Protein AF-A0AAU1BCS0-F1 (afdb_monomer_lite)

pLDDT: mean 79.62, std 17.78, range [41.75, 98.0]

Foldseek 3Di:
DDKDAQDDWFDFADQVVVQVVVLVVQDDPPRDPVSVPWGWDKDWPDQDDPRIGGNGMTDMDTDTPCCVVCVCVVPPDDPPDDDDPPDDPPDPDPPDD

Structure (mmCIF, N/CA/C/O backbone):
data_AF-A0AAU1BCS0-F1
#
_entry.id   AF-A0AAU1BCS0-F1
#
loop_
_atom_site.group_PDB
_atom_site.id
_atom_site.type_symbol
_atom_site.label_atom_id
_atom_site.label_alt_id
_atom_site.label_comp_id
_atom_site.label_asym_id
_atom_site.label_entity_id
_atom_site.label_seq_id
_atom_site.pdbx_PDB_ins_code
_atom_site.Cartn_x
_atom_site.Cartn_y
_atom_site.Cartn_z
_atom_site.occupancy
_atom_site.B_iso_or_equiv
_atom_site.auth_seq_id
_atom_site.auth_comp_id
_atom_site.auth_asym_id
_atom_site.auth_atom_id
_atom_site.pdbx_PDB_model_num
ATOM 1 N N . MET A 1 1 ? 0.452 -9.722 -6.147 1.00 87.69 1 MET A N 1
ATOM 2 C CA . MET A 1 1 ? -0.380 -9.233 -5.028 1.00 87.69 1 MET A CA 1
ATOM 3 C C . MET A 1 1 ? 0.350 -9.546 -3.740 1.00 87.69 1 MET A C 1
ATOM 5 O O . MET A 1 1 ? 0.991 -10.588 -3.684 1.00 87.69 1 MET A O 1
ATOM 9 N N . ALA A 1 2 ? 0.275 -8.657 -2.758 1.00 95.19 2 ALA A N 1
ATOM 10 C CA . ALA A 1 2 ? 0.761 -8.884 -1.404 1.00 95.19 2 ALA A CA 1
ATOM 11 C C . ALA A 1 2 ? -0.368 -8.600 -0.405 1.00 95.19 2 ALA A C 1
ATOM 13 O O . ALA A 1 2 ? -1.247 -7.777 -0.674 1.00 95.19 2 ALA A O 1
ATOM 14 N N . THR A 1 3 ? -0.337 -9.287 0.730 1.00 96.50 3 THR A N 1
ATOM 15 C CA . THR A 1 3 ? -1.282 -9.115 1.836 1.00 96.50 3 THR A CA 1
ATOM 16 C C . THR A 1 3 ? -0.515 -8.875 3.128 1.00 96.50 3 THR A C 1
ATOM 18 O O . THR A 1 3 ? 0.527 -9.489 3.354 1.00 96.50 3 THR A O 1
ATOM 21 N N . LEU A 1 4 ? -1.023 -7.968 3.959 1.00 96.06 4 LEU A N 1
ATOM 22 C CA . LEU A 1 4 ? -0.490 -7.655 5.280 1.00 96.06 4 LEU A CA 1
ATOM 23 C C . LEU A 1 4 ? -1.582 -7.879 6.324 1.00 96.06 4 LEU A C 1
ATOM 25 O O . LEU A 1 4 ? -2.685 -7.349 6.196 1.00 96.06 4 LEU A O 1
ATOM 29 N N . GLU A 1 5 ? -1.260 -8.642 7.361 1.00 96.44 5 GLU A N 1
ATOM 30 C CA . GLU A 1 5 ? -2.161 -8.964 8.468 1.00 96.44 5 GLU A CA 1
ATOM 31 C C . GLU A 1 5 ? -1.643 -8.383 9.788 1.00 96.44 5 GLU A C 1
ATOM 33 O O . GLU A 1 5 ? -0.477 -8.002 9.895 1.00 96.44 5 GLU A O 1
ATOM 38 N N . GLY A 1 6 ? -2.520 -8.293 10.792 1.00 95.38 6 GLY A N 1
ATOM 39 C CA . GLY A 1 6 ? -2.163 -7.812 12.133 1.00 95.38 6 GLY A CA 1
ATOM 40 C C . GLY A 1 6 ? -1.990 -6.295 12.254 1.00 95.38 6 GLY A C 1
ATOM 41 O O . GLY A 1 6 ? -1.549 -5.814 13.296 1.00 95.38 6 GLY A O 1
ATOM 42 N N . LEU A 1 7 ? -2.339 -5.526 11.218 1.00 95.81 7 LEU A N 1
ATOM 43 C CA . LEU A 1 7 ? -2.332 -4.069 11.292 1.00 95.81 7 LEU A CA 1
ATOM 44 C C . LEU A 1 7 ? -3.502 -3.598 12.179 1.00 95.81 7 LEU A C 1
ATOM 46 O O . LEU A 1 7 ? -4.633 -4.007 11.918 1.00 95.81 7 LEU A O 1
ATOM 50 N N . PRO A 1 8 ? -3.293 -2.734 13.189 1.00 97.06 8 PRO A N 1
ATOM 51 C CA . PRO A 1 8 ? -4.403 -2.167 13.947 1.00 97.06 8 PRO A CA 1
ATOM 52 C C . PRO A 1 8 ? -5.309 -1.307 13.053 1.00 97.06 8 PRO A C 1
ATOM 54 O O . PRO A 1 8 ? -4.898 -0.838 11.988 1.00 97.06 8 PRO A O 1
ATOM 57 N N . ALA A 1 9 ? -6.557 -1.107 13.481 1.00 96.88 9 ALA A N 1
ATOM 58 C CA . ALA A 1 9 ? -7.494 -0.207 12.813 1.00 96.88 9 ALA A CA 1
ATOM 59 C C . ALA A 1 9 ? -7.088 1.268 12.989 1.00 96.88 9 ALA A C 1
ATOM 61 O O . ALA A 1 9 ? -6.365 1.619 13.922 1.00 96.88 9 ALA A O 1
ATOM 62 N N . CYS A 1 10 ? -7.593 2.129 12.105 1.00 97.31 10 CYS A N 1
ATOM 63 C CA . CYS A 1 10 ? -7.386 3.579 12.112 1.00 97.31 10 CYS A CA 1
ATOM 64 C C . CYS A 1 10 ? -5.938 4.039 11.863 1.00 97.31 10 CYS A C 1
ATOM 66 O O . CYS A 1 10 ? -5.594 5.178 12.171 1.00 97.31 10 CYS A O 1
ATOM 68 N N . VAL A 1 11 ? -5.094 3.197 11.263 1.00 97.12 11 VAL A N 1
ATOM 69 C CA . VAL A 1 11 ? -3.759 3.600 10.804 1.00 97.12 11 VAL A CA 1
ATOM 70 C C . VAL A 1 11 ? -3.882 4.272 9.434 1.00 97.12 11 VAL A C 1
ATOM 72 O O . VAL A 1 11 ? -4.506 3.692 8.542 1.00 97.12 11 VAL A O 1
ATOM 75 N N . PRO A 1 12 ? -3.289 5.460 9.224 1.00 96.94 12 PRO A N 1
ATOM 76 C CA . PRO A 1 12 ? -3.271 6.106 7.917 1.00 96.94 12 PRO A CA 1
ATOM 77 C C . PRO A 1 12 ? -2.566 5.253 6.860 1.00 96.94 12 PRO A C 1
ATOM 79 O O . PRO A 1 12 ? -1.386 4.931 6.990 1.00 96.94 12 PRO A O 1
ATOM 82 N N . VAL A 1 13 ? -3.287 4.903 5.797 1.00 95.75 13 VAL A N 1
ATOM 83 C CA . VAL A 1 13 ? -2.765 4.150 4.652 1.00 95.75 13 VAL A CA 1
ATOM 84 C C . VAL A 1 13 ? -3.394 4.697 3.376 1.00 95.75 13 VAL A C 1
ATOM 86 O O . VAL A 1 13 ? -4.610 4.651 3.196 1.00 95.75 13 VAL A O 1
ATOM 89 N N . THR A 1 14 ? -2.565 5.184 2.454 1.00 96.38 14 THR A N 1
ATOM 90 C CA . THR A 1 14 ? -3.002 5.661 1.135 1.00 96.38 14 THR A CA 1
ATOM 91 C C . THR A 1 14 ? -2.129 5.076 0.033 1.00 96.38 14 THR A C 1
ATOM 93 O O . THR A 1 14 ? -0.974 4.707 0.253 1.00 96.38 14 THR A O 1
ATOM 96 N N . THR A 1 15 ? -2.662 5.018 -1.187 1.00 95.44 15 THR A N 1
ATOM 97 C CA . THR A 1 15 ? -1.888 4.611 -2.369 1.00 95.44 15 THR A CA 1
ATOM 98 C C . THR A 1 15 ? -0.695 5.533 -2.617 1.00 95.44 15 THR A C 1
ATOM 100 O O . THR A 1 15 ? 0.361 5.047 -3.003 1.00 95.44 15 THR A O 1
ATOM 103 N N . SER A 1 16 ? -0.829 6.835 -2.343 1.00 94.62 16 SER A N 1
ATOM 104 C CA . SER A 1 16 ? 0.255 7.814 -2.485 1.00 94.62 16 SER A CA 1
ATOM 105 C C . SER A 1 16 ? 1.420 7.557 -1.530 1.00 94.62 16 SER A C 1
ATOM 107 O O . SER A 1 16 ? 2.567 7.613 -1.964 1.00 94.62 16 SER A O 1
ATOM 109 N N . LEU A 1 17 ? 1.140 7.219 -0.266 1.00 95.12 17 LEU A N 1
ATOM 110 C CA . LEU A 1 17 ? 2.171 6.862 0.713 1.00 95.12 17 LEU A CA 1
ATOM 111 C C . LEU A 1 17 ? 2.946 5.622 0.259 1.00 95.12 17 LEU A C 1
ATOM 113 O O . LEU A 1 17 ? 4.173 5.627 0.226 1.00 95.12 17 LEU A O 1
ATOM 117 N N . VAL A 1 18 ? 2.230 4.579 -0.165 1.00 93.94 18 VAL A N 1
ATOM 118 C CA . VAL A 1 18 ? 2.858 3.342 -0.649 1.00 93.94 18 VAL A CA 1
ATOM 119 C C . VAL A 1 18 ? 3.663 3.591 -1.930 1.00 93.94 18 VAL A C 1
ATOM 121 O O . VAL A 1 18 ? 4.773 3.083 -2.065 1.00 93.94 18 VAL A O 1
ATOM 124 N N . ALA A 1 19 ? 3.140 4.386 -2.866 1.00 92.25 19 ALA A N 1
ATOM 125 C CA . ALA A 1 19 ? 3.836 4.720 -4.107 1.00 92.25 19 ALA A CA 1
ATOM 126 C C . ALA A 1 19 ? 5.124 5.525 -3.858 1.00 92.25 19 ALA A C 1
ATOM 128 O O . ALA A 1 19 ? 6.141 5.255 -4.498 1.00 92.25 19 ALA A O 1
ATOM 129 N N . ALA A 1 20 ? 5.109 6.464 -2.906 1.00 91.94 20 ALA A N 1
ATOM 130 C CA . ALA A 1 20 ? 6.295 7.223 -2.517 1.00 91.94 20 ALA A CA 1
ATOM 131 C C . ALA A 1 20 ? 7.398 6.303 -1.969 1.00 91.94 20 ALA A C 1
ATOM 133 O O . ALA A 1 20 ? 8.540 6.375 -2.421 1.00 91.94 20 ALA A O 1
ATOM 134 N N . GLU A 1 21 ? 7.051 5.366 -1.083 1.00 91.94 21 GLU A N 1
ATOM 135 C CA . GLU A 1 21 ? 8.008 4.391 -0.542 1.00 91.94 21 GLU A CA 1
ATOM 136 C C . GLU A 1 21 ? 8.538 3.417 -1.607 1.00 91.94 21 GLU A C 1
ATOM 138 O O . GLU A 1 21 ? 9.721 3.064 -1.621 1.00 91.94 21 GLU A O 1
ATOM 143 N N . LEU A 1 22 ? 7.703 3.008 -2.567 1.00 89.94 22 LEU A N 1
ATOM 144 C CA . LEU A 1 22 ? 8.170 2.222 -3.712 1.00 89.94 22 LEU A CA 1
ATOM 145 C C . LEU A 1 22 ? 9.150 3.010 -4.588 1.00 89.94 22 LEU A C 1
ATOM 147 O O . LEU A 1 22 ? 10.124 2.431 -5.079 1.00 89.94 22 LEU A O 1
ATOM 151 N N . ALA A 1 23 ? 8.952 4.321 -4.741 1.00 87.62 23 ALA A N 1
ATOM 152 C CA . ALA A 1 23 ? 9.855 5.169 -5.511 1.00 87.62 23 ALA A CA 1
ATOM 153 C C . ALA A 1 23 ? 11.262 5.230 -4.896 1.00 87.62 23 ALA A C 1
ATOM 155 O O . ALA A 1 23 ? 12.251 5.208 -5.634 1.00 87.62 23 ALA A O 1
ATOM 156 N N . VAL A 1 24 ? 11.380 5.197 -3.563 1.00 87.50 24 VAL A N 1
ATOM 157 C CA . VAL A 1 24 ? 12.681 5.161 -2.869 1.00 87.50 24 VAL A CA 1
ATOM 158 C C . VAL A 1 24 ? 13.503 3.938 -3.279 1.00 87.50 24 VAL 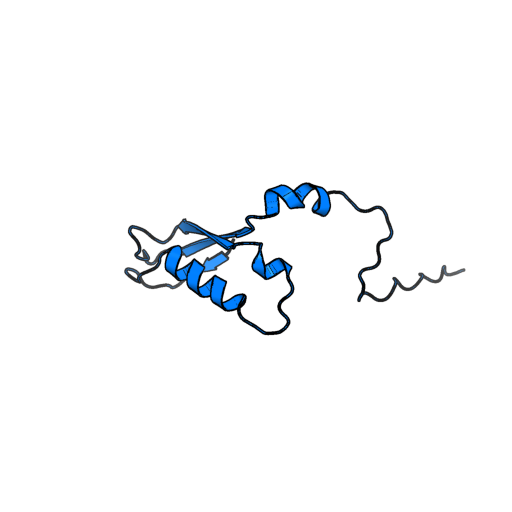A C 1
ATOM 160 O O . VAL A 1 24 ? 14.712 4.047 -3.476 1.00 87.50 24 VAL A O 1
ATOM 163 N N . ARG A 1 25 ? 12.865 2.785 -3.536 1.00 83.06 25 ARG A N 1
ATOM 164 C CA . ARG A 1 25 ? 13.552 1.555 -3.993 1.00 83.06 25 ARG A CA 1
ATOM 165 C C . ARG A 1 25 ? 14.290 1.736 -5.319 1.00 83.06 25 ARG A C 1
ATOM 167 O O . ARG A 1 25 ? 15.083 0.874 -5.696 1.00 83.06 25 ARG A O 1
ATOM 174 N N . ARG A 1 26 ? 13.998 2.806 -6.054 1.00 75.44 26 ARG A N 1
ATOM 175 C CA . ARG A 1 26 ? 14.574 3.114 -7.365 1.00 75.44 26 ARG A CA 1
ATOM 176 C C . ARG A 1 26 ? 15.784 4.032 -7.266 1.00 75.44 26 ARG A C 1
ATOM 178 O O . ARG A 1 26 ? 16.568 4.094 -8.210 1.00 75.44 26 ARG A O 1
ATOM 185 N N . LEU A 1 27 ? 15.957 4.705 -6.133 1.00 73.31 27 LEU A N 1
ATOM 186 C CA . LEU A 1 27 ? 17.085 5.583 -5.873 1.00 73.31 27 LEU A CA 1
ATOM 187 C C . LEU A 1 27 ? 18.301 4.721 -5.496 1.00 73.31 27 LEU A C 1
ATOM 189 O O . LEU A 1 27 ? 18.286 3.980 -4.517 1.00 73.31 27 LEU A O 1
ATOM 193 N N . GLY A 1 28 ? 19.348 4.756 -6.319 1.00 71.75 28 GLY A N 1
ATOM 194 C CA . GLY A 1 28 ? 20.588 4.021 -6.068 1.00 71.75 28 GLY A CA 1
ATOM 195 C C . GLY A 1 28 ? 21.508 3.985 -7.285 1.00 71.75 28 GLY A C 1
ATOM 196 O O . GLY A 1 28 ? 21.058 3.794 -8.416 1.00 71.75 28 GLY A O 1
ATOM 197 N N . HIS A 1 29 ? 22.809 4.167 -7.060 1.00 61.06 29 HIS A N 1
ATOM 198 C CA . HIS A 1 29 ? 23.814 4.117 -8.121 1.00 61.06 29 HIS A CA 1
ATOM 199 C C . HIS A 1 29 ? 23.863 2.711 -8.753 1.00 61.06 29 HIS A C 1
ATOM 201 O O . HIS A 1 29 ? 23.767 1.709 -8.048 1.00 61.06 29 HIS A O 1
ATOM 207 N N . GLY A 1 30 ? 23.953 2.625 -10.085 1.00 67.25 30 GLY A N 1
ATOM 208 C CA . GLY A 1 30 ? 23.948 1.345 -10.815 1.00 67.25 30 GLY A CA 1
ATOM 209 C C . GLY A 1 30 ? 22.565 0.723 -11.075 1.00 67.25 30 GLY A C 1
ATOM 210 O O . GLY A 1 30 ? 22.480 -0.347 -11.677 1.00 67.25 30 GLY A O 1
ATOM 211 N N . ARG A 1 31 ? 21.464 1.379 -10.682 1.00 69.00 31 ARG A N 1
ATOM 212 C CA . ARG A 1 31 ? 20.105 0.965 -11.075 1.00 69.00 31 ARG A CA 1
ATOM 213 C C . ARG A 1 31 ? 19.914 1.238 -12.575 1.00 69.00 31 ARG A C 1
ATOM 215 O O . ARG A 1 31 ? 20.020 2.376 -13.026 1.00 69.00 31 ARG A O 1
ATOM 222 N N . GLY A 1 32 ? 19.692 0.180 -13.359 1.00 70.00 32 GLY A N 1
ATOM 223 C CA . GLY A 1 32 ? 19.665 0.245 -14.825 1.00 70.00 32 GLY A CA 1
ATOM 224 C C . GLY A 1 32 ? 18.578 1.167 -15.396 1.00 70.00 32 GLY A C 1
ATOM 225 O O . GLY A 1 32 ? 17.561 1.424 -14.752 1.00 70.00 32 GLY A O 1
ATOM 226 N N . ALA A 1 33 ? 18.764 1.610 -16.647 1.00 66.50 33 ALA A N 1
ATOM 227 C CA . ALA A 1 33 ? 17.887 2.569 -17.338 1.00 66.50 33 ALA A CA 1
ATOM 228 C C . ALA A 1 33 ? 16.390 2.204 -17.296 1.00 66.50 33 ALA A C 1
ATOM 230 O O . ALA A 1 33 ? 15.538 3.084 -17.304 1.00 66.50 33 ALA A O 1
ATOM 231 N N . ARG A 1 34 ? 16.070 0.913 -17.181 1.00 68.31 34 ARG A N 1
ATOM 232 C CA . ARG A 1 34 ? 14.709 0.377 -17.085 1.00 68.31 34 ARG A CA 1
ATOM 233 C C . ARG A 1 34 ? 13.904 0.927 -15.896 1.00 68.31 34 ARG A C 1
ATOM 235 O O . ARG A 1 34 ? 12.728 1.231 -16.052 1.00 68.31 34 ARG A O 1
ATOM 242 N N . MET A 1 35 ? 14.545 1.135 -14.742 1.00 67.81 35 MET A N 1
ATOM 243 C CA . MET A 1 35 ? 13.877 1.649 -13.533 1.00 67.81 35 MET A CA 1
ATOM 244 C C . MET A 1 35 ? 13.543 3.148 -13.605 1.00 67.81 35 MET A C 1
ATOM 246 O O . MET A 1 35 ? 12.812 3.645 -12.751 1.00 67.81 35 MET A O 1
ATOM 250 N N . ARG A 1 36 ? 14.061 3.870 -14.614 1.00 66.69 36 ARG A N 1
ATOM 251 C CA . ARG A 1 36 ? 13.726 5.282 -14.859 1.00 66.69 36 ARG A CA 1
ATOM 252 C C . ARG A 1 36 ? 12.399 5.470 -15.595 1.00 66.69 36 ARG A C 1
ATOM 254 O O . ARG A 1 36 ? 11.819 6.541 -15.471 1.00 66.69 36 ARG A O 1
ATOM 261 N N . PHE A 1 37 ? 11.960 4.477 -16.370 1.00 66.50 37 PHE A N 1
ATOM 262 C CA . PHE A 1 37 ? 10.800 4.602 -17.261 1.00 66.50 37 PHE A CA 1
ATOM 263 C C . PHE A 1 37 ? 9.590 3.793 -16.779 1.00 66.50 37 PHE A C 1
ATOM 265 O O . PHE A 1 37 ? 8.476 4.294 -16.836 1.00 66.50 37 PHE A O 1
ATOM 272 N N . GLU A 1 38 ? 9.795 2.585 -16.244 1.00 73.25 38 GLU A N 1
ATOM 273 C CA . GLU A 1 38 ? 8.699 1.757 -15.718 1.00 73.25 38 GLU A CA 1
ATOM 274 C C . GLU A 1 38 ? 8.186 2.345 -14.403 1.00 73.25 38 GLU A C 1
ATOM 276 O O . GLU A 1 38 ? 8.948 2.348 -13.450 1.00 73.25 38 GLU A O 1
ATOM 281 N N . GLN A 1 39 ? 6.942 2.815 -14.291 1.00 80.38 39 GLN A N 1
ATOM 282 C CA . GLN A 1 39 ? 6.326 3.255 -13.024 1.00 80.38 39 GLN A CA 1
ATOM 283 C C . GLN A 1 39 ? 5.541 2.132 -12.328 1.00 80.38 39 GLN A C 1
ATOM 285 O O . GLN A 1 39 ? 4.925 1.299 -13.000 1.00 80.38 39 GLN A O 1
ATOM 290 N N . ASP A 1 40 ? 5.577 2.133 -10.990 1.00 88.19 40 ASP A N 1
ATOM 291 C CA . ASP A 1 40 ? 4.830 1.211 -10.130 1.00 88.19 40 ASP A CA 1
ATOM 292 C C . ASP A 1 40 ? 3.410 1.750 -9.911 1.00 88.19 40 ASP A C 1
ATOM 294 O O . ASP A 1 40 ? 3.222 2.825 -9.341 1.00 88.19 40 ASP A O 1
ATOM 298 N N . GLU A 1 41 ? 2.402 0.993 -10.335 1.00 91.06 41 GLU A N 1
ATOM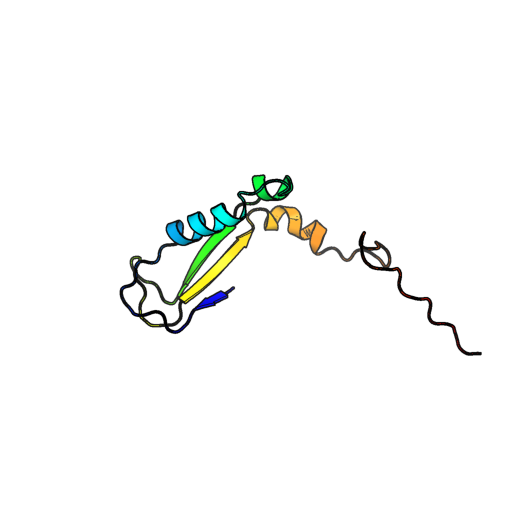 299 C CA . GLU A 1 41 ? 0.991 1.334 -10.144 1.00 91.06 41 GLU A CA 1
ATOM 300 C C . GLU A 1 41 ? 0.443 0.623 -8.905 1.00 91.06 41 GLU A C 1
ATOM 302 O O . GLU A 1 41 ? 0.271 -0.597 -8.900 1.00 91.06 41 GLU A O 1
ATOM 307 N N . VAL A 1 42 ? 0.170 1.371 -7.835 1.00 94.94 42 VAL A N 1
ATOM 308 C CA . VAL A 1 42 ? -0.328 0.807 -6.572 1.00 94.94 42 VAL A CA 1
ATOM 309 C C . VAL A 1 42 ? -1.851 0.813 -6.535 1.00 94.94 42 VAL A C 1
ATOM 311 O O . VAL A 1 42 ? -2.486 1.851 -6.713 1.00 94.94 42 VAL A O 1
ATOM 314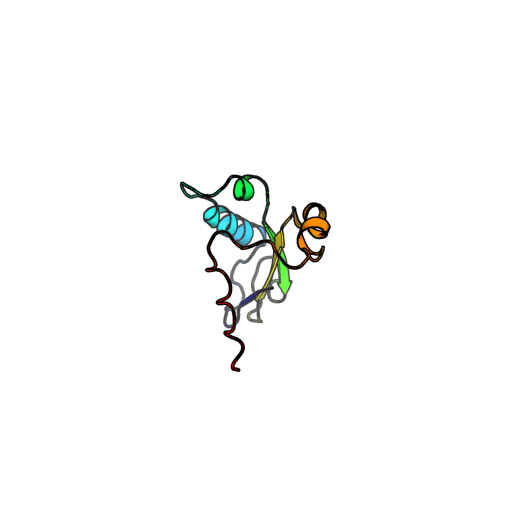 N N . THR A 1 43 ? -2.451 -0.328 -6.205 1.00 96.38 43 THR A N 1
ATOM 315 C CA . THR A 1 43 ? -3.890 -0.437 -5.933 1.00 96.38 43 THR A CA 1
ATOM 316 C C . THR A 1 43 ? -4.124 -1.143 -4.605 1.00 96.38 43 THR A C 1
ATOM 318 O O . THR A 1 43 ? -3.597 -2.232 -4.373 1.00 96.38 43 THR A O 1
ATOM 321 N N . LEU A 1 44 ? -4.923 -0.524 -3.734 1.00 96.38 44 LEU A N 1
ATOM 322 C CA . LEU A 1 44 ? -5.418 -1.137 -2.502 1.00 96.38 44 LEU A CA 1
ATOM 323 C C . LEU A 1 44 ? -6.731 -1.857 -2.820 1.00 96.38 44 LEU A C 1
ATOM 325 O O . LEU A 1 44 ? -7.689 -1.226 -3.258 1.00 96.38 44 LEU A O 1
ATOM 329 N N . LEU A 1 45 ? -6.760 -3.173 -2.628 1.00 96.50 45 LEU A N 1
ATOM 330 C CA . LEU A 1 45 ? -7.918 -4.019 -2.939 1.00 96.50 45 LEU 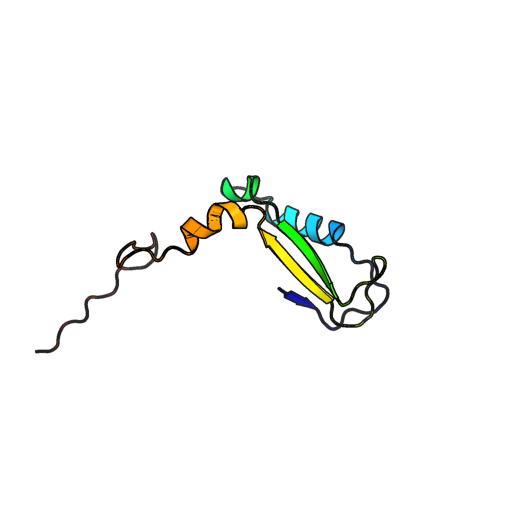A CA 1
ATOM 331 C C . LEU A 1 45 ? -8.838 -4.232 -1.730 1.00 96.50 45 LEU A C 1
ATOM 333 O O . LEU A 1 45 ? -10.016 -4.526 -1.901 1.00 96.50 45 LEU A O 1
ATOM 337 N N . GLY A 1 46 ? -8.310 -4.107 -0.510 1.00 95.62 46 GLY A N 1
ATOM 338 C CA . GLY A 1 46 ? -9.060 -4.367 0.717 1.00 95.62 46 GLY A CA 1
ATOM 339 C C . GLY A 1 46 ? -8.295 -3.968 1.977 1.00 95.62 46 GLY A C 1
ATOM 340 O O . GLY A 1 46 ? -7.096 -3.699 1.919 1.00 95.62 46 GLY A O 1
ATOM 341 N N . GLY A 1 47 ? -9.009 -3.904 3.104 1.00 96.19 47 GLY A N 1
ATOM 342 C CA . GLY A 1 47 ? -8.456 -3.583 4.429 1.00 96.19 47 GLY A CA 1
ATOM 343 C C . GLY A 1 47 ? -8.262 -2.093 4.726 1.00 96.19 47 GLY A C 1
ATOM 344 O O . GLY A 1 47 ? -7.894 -1.740 5.845 1.00 96.19 47 GLY A O 1
ATOM 345 N N . VAL A 1 48 ? -8.545 -1.209 3.762 1.00 97.56 48 VAL A N 1
ATOM 346 C CA . VAL A 1 48 ? -8.420 0.252 3.894 1.00 97.56 48 VAL A CA 1
ATOM 347 C C . VAL A 1 48 ? -9.691 0.935 3.396 1.00 97.56 48 VAL A C 1
ATOM 349 O O . VAL A 1 48 ? -10.202 0.600 2.328 1.00 97.56 48 VAL A O 1
ATOM 352 N N . ARG A 1 49 ? -10.195 1.922 4.143 1.00 96.56 49 ARG A N 1
ATOM 353 C CA . ARG A 1 49 ? -11.352 2.744 3.765 1.00 96.56 49 ARG A CA 1
ATOM 354 C C . ARG A 1 49 ? -11.135 4.190 4.205 1.00 96.56 49 ARG A C 1
ATOM 356 O O . ARG A 1 49 ? -10.710 4.435 5.326 1.00 96.56 49 ARG A O 1
ATOM 363 N N . HIS A 1 50 ? -11.420 5.143 3.315 1.00 96.31 50 HIS A N 1
ATOM 364 C CA . HIS A 1 50 ? -11.197 6.583 3.544 1.00 96.31 50 HIS A CA 1
ATOM 365 C C . HIS A 1 50 ? -9.771 6.930 4.020 1.00 96.31 50 HIS A C 1
ATOM 367 O O . HIS A 1 50 ? -9.582 7.838 4.821 1.00 96.31 50 HIS A O 1
ATOM 373 N N . GLY A 1 51 ? -8.763 6.192 3.543 1.00 96.25 51 GLY A N 1
ATOM 374 C CA . GLY A 1 51 ? -7.363 6.420 3.914 1.00 96.25 51 GLY A CA 1
ATOM 375 C C . GLY A 1 51 ? -6.954 5.861 5.279 1.00 96.25 51 GLY A C 1
ATOM 376 O O . GLY A 1 51 ? -5.857 6.161 5.739 1.00 96.25 51 GLY A O 1
ATOM 377 N N . LEU A 1 52 ? -7.802 5.055 5.923 1.00 97.94 52 LEU A N 1
ATOM 378 C CA . LEU A 1 52 ? -7.527 4.420 7.210 1.00 97.94 52 LEU A CA 1
ATOM 379 C C . LEU A 1 52 ? -7.652 2.900 7.107 1.00 97.94 52 LEU A C 1
ATOM 381 O O . LEU A 1 52 ? -8.538 2.385 6.421 1.00 97.94 52 LEU A O 1
ATOM 385 N N . SER A 1 53 ? -6.787 2.175 7.809 1.00 98.00 53 SER A N 1
ATOM 386 C CA . SER A 1 53 ? -6.903 0.728 7.962 1.00 98.00 53 SER A CA 1
ATOM 387 C C . SER A 1 53 ? -8.130 0.340 8.786 1.00 98.00 53 SER A C 1
ATOM 389 O O . SER A 1 53 ? -8.570 1.067 9.679 1.00 98.00 53 SER A O 1
ATOM 391 N N . LEU A 1 54 ? -8.676 -0.842 8.513 1.00 97.62 54 LEU A N 1
ATOM 392 C CA . LEU A 1 54 ? -9.870 -1.354 9.189 1.00 97.62 54 LEU A CA 1
ATOM 393 C C . LEU A 1 5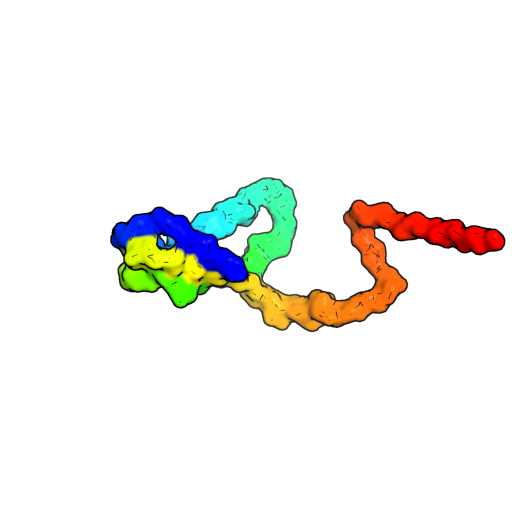4 ? -9.572 -2.380 10.293 1.00 97.62 54 LEU A C 1
ATOM 395 O O . LEU A 1 54 ? -10.498 -2.845 10.948 1.00 97.62 54 LEU A O 1
ATOM 399 N N . GLY A 1 55 ? -8.311 -2.774 10.483 1.00 96.00 55 GLY A N 1
ATOM 400 C CA . GLY A 1 55 ? -7.940 -3.904 11.347 1.00 96.00 55 GLY A CA 1
ATOM 401 C C . GLY A 1 55 ? -8.064 -5.276 10.669 1.00 96.00 55 GLY A C 1
ATOM 402 O O . GLY A 1 55 ? -7.559 -6.271 11.177 1.00 96.00 55 GLY A O 1
ATOM 403 N N . SER A 1 56 ? -8.713 -5.333 9.503 1.00 96.81 56 SER A N 1
ATOM 404 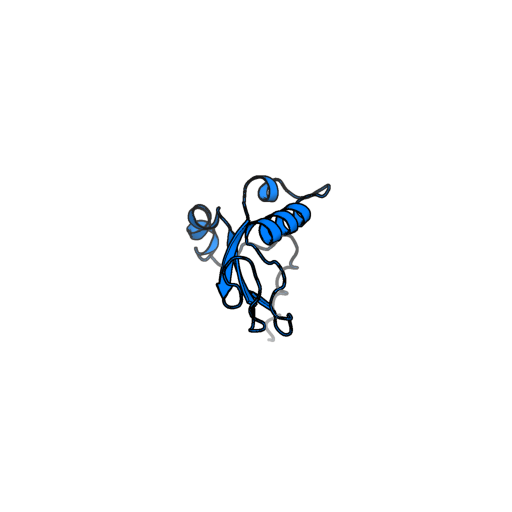C CA . SER A 1 56 ? -8.743 -6.498 8.618 1.00 96.81 56 SER A CA 1
ATOM 405 C C . SER A 1 56 ? -7.507 -6.543 7.703 1.00 96.81 56 SER A C 1
ATOM 407 O O . SER A 1 56 ? -6.816 -5.528 7.561 1.00 96.81 56 SER A O 1
ATOM 409 N N . PRO A 1 57 ? -7.211 -7.696 7.069 1.00 97.81 57 PRO A N 1
ATOM 410 C CA . PRO A 1 57 ? -6.077 -7.826 6.160 1.00 97.81 57 PRO A CA 1
ATOM 411 C C . PRO A 1 57 ? -6.062 -6.758 5.063 1.00 97.81 57 PRO A C 1
ATOM 413 O O . PRO A 1 57 ? -7.058 -6.542 4.367 1.00 97.81 57 PRO A O 1
ATOM 416 N N . VAL A 1 58 ? -4.907 -6.118 4.885 1.00 97.69 58 VAL A N 1
ATOM 417 C CA . VAL A 1 58 ? -4.683 -5.129 3.830 1.00 97.69 58 VAL A CA 1
ATOM 418 C C . VAL A 1 58 ? -4.131 -5.828 2.599 1.00 97.69 58 VAL A C 1
ATOM 420 O O . VAL A 1 58 ? -3.069 -6.447 2.642 1.00 97.69 58 VAL A O 1
ATOM 423 N N . ALA A 1 59 ? -4.848 -5.712 1.486 1.00 97.62 59 ALA A N 1
ATOM 424 C CA . ALA A 1 59 ? -4.481 -6.306 0.208 1.00 97.62 59 ALA A CA 1
ATOM 425 C C . ALA A 1 59 ? -3.986 -5.228 -0.760 1.00 97.62 59 ALA A C 1
ATOM 427 O O . ALA A 1 59 ? -4.696 -4.256 -1.023 1.00 97.62 59 ALA A O 1
ATOM 428 N N . VAL A 1 60 ? -2.793 -5.419 -1.328 1.00 97.00 60 VAL A N 1
ATOM 429 C CA . VAL A 1 60 ? -2.179 -4.478 -2.272 1.00 97.00 60 VAL A CA 1
ATOM 430 C C . VAL A 1 60 ? -1.675 -5.181 -3.531 1.00 97.00 60 VAL A C 1
ATOM 432 O O . VAL A 1 60 ? -1.093 -6.272 -3.500 1.00 97.00 60 VAL A O 1
ATOM 435 N N . THR A 1 61 ? -1.870 -4.537 -4.674 1.00 96.88 61 THR A N 1
ATOM 436 C CA . THR A 1 61 ? -1.244 -4.916 -5.941 1.00 96.88 61 THR A CA 1
ATOM 437 C C . THR A 1 61 ? -0.337 -3.805 -6.427 1.00 96.88 61 THR A C 1
ATOM 439 O O . THR A 1 61 ? -0.681 -2.632 -6.325 1.00 96.88 61 THR A O 1
ATOM 442 N N . VAL A 1 62 ? 0.812 -4.202 -6.971 1.00 93.88 62 VAL A N 1
ATOM 443 C CA . VAL A 1 62 ? 1.759 -3.307 -7.634 1.00 93.88 62 VAL A CA 1
ATOM 444 C C . VAL A 1 62 ? 1.856 -3.756 -9.086 1.00 93.88 62 VAL A C 1
ATOM 446 O O . VAL A 1 62 ? 2.333 -4.858 -9.366 1.00 93.88 62 VAL A O 1
ATOM 449 N N . GLY A 1 63 ? 1.307 -2.948 -9.984 1.00 90.88 63 GLY A N 1
ATOM 450 C CA . GLY A 1 63 ? 1.377 -3.128 -11.426 1.00 90.88 63 GLY A CA 1
ATOM 451 C C . GLY A 1 63 ? 2.633 -2.487 -12.009 1.00 90.88 63 GLY A C 1
ATOM 452 O O . GLY A 1 63 ? 3.172 -1.537 -11.450 1.00 90.88 63 GLY A O 1
ATOM 453 N N . ASN A 1 64 ? 3.082 -3.006 -13.151 1.00 86.06 64 ASN A N 1
ATOM 454 C CA . ASN A 1 64 ? 4.099 -2.365 -13.979 1.00 86.06 64 ASN A CA 1
ATOM 455 C C . ASN A 1 64 ? 3.399 -1.698 -15.168 1.00 86.06 64 ASN A C 1
ATOM 457 O O . ASN A 1 64 ? 2.785 -2.395 -15.980 1.00 86.06 64 ASN A O 1
ATOM 461 N N . SER A 1 65 ? 3.514 -0.378 -15.269 1.00 83.12 65 SER A N 1
ATOM 462 C CA . SER A 1 65 ? 2.932 0.431 -16.355 1.00 83.12 65 SER A CA 1
ATOM 463 C C . SER A 1 65 ? 3.332 -0.054 -17.760 1.00 83.12 65 SER A C 1
ATOM 465 O O . SER A 1 65 ? 2.493 -0.131 -18.659 1.00 83.12 65 SER A O 1
ATOM 467 N N . GLU A 1 66 ? 4.569 -0.520 -17.945 1.00 82.06 66 GLU A N 1
ATOM 468 C CA . GLU A 1 66 ? 5.092 -0.976 -19.245 1.00 82.06 66 GLU A CA 1
ATOM 469 C C . GLU A 1 66 ? 4.715 -2.424 -19.591 1.00 82.06 66 GLU A C 1
ATOM 471 O O . GLU A 1 66 ? 5.069 -2.949 -20.657 1.00 82.06 66 GLU A O 1
ATOM 476 N N . TRP A 1 67 ? 3.979 -3.106 -18.706 1.00 78.62 67 TRP A N 1
ATOM 477 C CA . TRP A 1 67 ? 3.579 -4.492 -18.928 1.00 78.62 67 TRP A CA 1
ATOM 478 C C . TRP A 1 67 ? 2.815 -4.659 -20.243 1.00 78.62 67 TRP A C 1
ATOM 480 O O . TRP A 1 67 ? 3.080 -5.608 -20.978 1.00 78.62 67 TRP A O 1
ATOM 490 N N . ARG A 1 68 ? 1.918 -3.724 -20.588 1.00 77.12 68 ARG A N 1
ATOM 491 C CA . ARG A 1 68 ? 1.094 -3.820 -21.806 1.00 77.12 68 ARG A CA 1
ATOM 492 C C . ARG A 1 68 ? 1.936 -3.879 -23.082 1.00 77.12 68 ARG A C 1
ATOM 494 O O . ARG A 1 68 ? 1.661 -4.727 -23.924 1.00 77.12 68 ARG A O 1
ATOM 501 N N . GLY A 1 69 ? 2.973 -3.047 -23.195 1.00 76.81 69 GLY A N 1
ATOM 502 C CA . GLY A 1 69 ? 3.851 -3.008 -24.371 1.00 76.81 69 GLY A CA 1
ATOM 503 C C . GLY A 1 69 ? 4.882 -4.140 -24.412 1.00 76.81 69 GLY A C 1
ATOM 504 O O . GLY A 1 69 ? 5.279 -4.593 -25.481 1.00 76.81 69 GLY A O 1
ATOM 505 N N . SER A 1 70 ? 5.307 -4.647 -23.252 1.00 68.69 70 SER A N 1
ATOM 506 C CA . SER A 1 70 ? 6.321 -5.710 -23.178 1.00 68.69 70 SER A CA 1
ATOM 507 C C . SER A 1 70 ? 5.756 -7.134 -23.133 1.00 68.69 70 SER A C 1
ATOM 509 O O . SER A 1 70 ? 6.529 -8.089 -23.248 1.00 68.69 70 SER A O 1
ATOM 511 N N . ARG A 1 71 ? 4.437 -7.297 -22.973 1.00 72.44 71 ARG A N 1
ATOM 512 C CA . ARG A 1 71 ? 3.778 -8.590 -22.743 1.00 72.44 71 ARG A CA 1
ATOM 513 C C . ARG A 1 71 ? 4.051 -9.613 -23.844 1.00 72.44 71 ARG A C 1
ATOM 515 O O . ARG A 1 71 ? 4.411 -10.744 -23.534 1.00 72.44 71 ARG A O 1
ATOM 522 N N . GLU A 1 72 ? 3.927 -9.224 -25.109 1.00 73.38 72 GLU A N 1
ATOM 523 C CA . GLU A 1 72 ? 4.140 -10.126 -26.250 1.00 73.38 72 GLU A CA 1
ATOM 524 C C . GLU A 1 72 ? 5.581 -10.650 -26.296 1.00 73.38 72 GLU A C 1
ATOM 526 O O . GLU A 1 72 ? 5.820 -11.850 -26.436 1.00 73.38 72 GLU A O 1
ATOM 531 N N . ARG A 1 73 ? 6.554 -9.769 -26.041 1.00 74.75 73 ARG A N 1
ATOM 532 C CA . ARG A 1 73 ? 7.982 -10.107 -26.038 1.00 74.75 73 ARG A CA 1
ATOM 533 C C . ARG A 1 73 ? 8.371 -11.069 -24.910 1.00 74.75 73 ARG A C 1
ATOM 535 O O . ARG A 1 73 ? 9.343 -11.806 -25.054 1.00 74.75 73 ARG A O 1
ATOM 542 N N . VAL A 1 74 ? 7.659 -11.023 -23.782 1.00 74.69 74 VAL A N 1
ATOM 543 C CA . VAL A 1 74 ? 7.905 -11.885 -22.613 1.00 74.69 74 VAL A CA 1
ATOM 544 C C . VAL A 1 74 ? 7.154 -13.213 -22.717 1.00 74.69 74 VAL A C 1
ATOM 546 O O . VAL A 1 74 ? 7.696 -14.240 -22.323 1.00 74.69 74 VAL A O 1
ATOM 549 N N . LEU A 1 75 ? 5.922 -13.202 -23.234 1.00 77.94 75 LEU A N 1
ATOM 550 C CA . LEU A 1 75 ? 5.066 -14.390 -23.302 1.00 77.94 75 LEU A CA 1
ATOM 551 C C . LEU A 1 75 ? 5.318 -15.265 -24.532 1.00 77.94 75 LEU A C 1
ATOM 553 O O . LEU A 1 75 ? 4.913 -16.424 -24.525 1.00 77.94 75 LEU A O 1
ATOM 557 N N . THR A 1 76 ? 5.977 -14.744 -25.569 1.00 77.06 76 THR A N 1
ATOM 558 C CA . THR A 1 76 ? 6.381 -15.556 -26.723 1.00 77.06 76 THR A CA 1
ATOM 559 C C . THR A 1 76 ? 7.423 -16.588 -26.282 1.00 77.06 76 THR A C 1
ATOM 561 O O . THR A 1 76 ? 8.513 -16.192 -25.851 1.00 77.06 76 THR A O 1
ATOM 564 N N . PRO A 1 77 ? 7.142 -17.902 -26.391 1.00 70.31 77 PRO A N 1
ATOM 565 C CA . PRO A 1 77 ? 8.117 -18.927 -26.062 1.00 70.31 77 PRO A CA 1
ATOM 566 C C . PRO A 1 77 ? 9.326 -18.761 -26.976 1.00 70.31 77 PRO A C 1
ATOM 568 O O . PRO A 1 77 ? 9.235 -18.920 -28.194 1.00 70.31 77 PRO A O 1
ATOM 571 N N . ARG A 1 78 ? 10.479 -18.421 -26.402 1.00 61.97 78 ARG A N 1
ATOM 572 C CA . ARG A 1 78 ? 11.727 -18.499 -27.156 1.00 61.97 78 ARG A CA 1
ATOM 573 C C . ARG A 1 78 ? 12.013 -19.977 -27.391 1.00 61.97 78 ARG A C 1
ATOM 575 O O . ARG A 1 78 ? 11.982 -20.760 -26.442 1.00 61.97 78 ARG A O 1
ATOM 582 N N . GLY A 1 79 ? 12.254 -20.348 -28.650 1.00 63.72 79 GLY A N 1
ATOM 583 C CA . GLY A 1 79 ? 12.657 -21.705 -29.023 1.00 63.72 79 GLY A CA 1
ATOM 584 C C . GLY A 1 79 ? 13.857 -22.194 -28.195 1.00 63.72 79 GLY A C 1
ATOM 585 O O . GLY A 1 79 ? 14.503 -21.392 -27.515 1.00 63.72 79 GLY A O 1
ATOM 586 N N . PRO A 1 80 ? 14.168 -23.500 -28.215 1.00 59.56 80 PRO A N 1
ATOM 587 C CA . PRO A 1 80 ? 15.146 -24.110 -27.318 1.00 59.56 80 PRO A CA 1
ATOM 588 C C . PRO A 1 80 ? 16.580 -23.661 -27.643 1.00 59.56 80 PRO A C 1
ATOM 590 O O . PRO A 1 80 ? 17.320 -24.367 -28.314 1.00 59.56 80 PRO A O 1
ATOM 593 N N . SER A 1 81 ? 16.951 -22.462 -27.192 1.00 58.75 81 SER A N 1
ATOM 594 C CA . SER A 1 81 ? 18.296 -21.961 -26.893 1.00 58.75 81 SER A CA 1
ATOM 595 C C . SER A 1 81 ? 18.280 -20.430 -26.912 1.00 58.75 81 SER A C 1
ATOM 597 O O . SER A 1 81 ? 18.440 -19.792 -27.950 1.00 58.75 81 SER A O 1
ATOM 599 N N . ALA A 1 82 ? 18.176 -19.829 -25.734 1.00 44.84 82 ALA A N 1
ATOM 600 C CA . ALA A 1 82 ? 18.855 -18.572 -25.459 1.00 44.84 82 ALA A CA 1
ATOM 601 C C . ALA A 1 82 ? 19.391 -18.687 -24.034 1.00 44.84 82 ALA A C 1
ATOM 603 O O . ALA A 1 82 ? 18.659 -18.486 -23.065 1.00 44.84 82 ALA A O 1
ATOM 604 N N . ALA A 1 83 ? 20.645 -19.124 -23.917 1.00 44.59 83 ALA A N 1
ATOM 605 C CA . ALA A 1 83 ? 21.351 -19.198 -22.648 1.00 44.59 83 ALA A CA 1
ATOM 606 C C . ALA A 1 83 ? 21.210 -17.863 -21.892 1.00 44.59 83 ALA A C 1
ATOM 608 O O . ALA A 1 83 ? 21.441 -16.793 -22.456 1.00 44.59 83 ALA A O 1
ATOM 609 N N . HIS A 1 84 ? 20.808 -17.921 -20.621 1.00 44.34 84 HIS A N 1
ATOM 610 C CA . HIS A 1 84 ? 20.916 -16.772 -19.726 1.00 44.34 84 HIS A CA 1
ATOM 611 C C . HIS A 1 84 ? 22.403 -16.411 -19.577 1.00 44.34 84 HIS A C 1
ATOM 613 O O . HIS A 1 84 ? 23.194 -17.322 -19.313 1.00 44.34 84 HIS A O 1
ATOM 619 N N . PRO A 1 85 ? 22.806 -15.131 -19.693 1.00 45.47 85 PRO A N 1
ATOM 620 C CA . PRO A 1 85 ? 24.159 -14.709 -19.348 1.00 45.47 85 PRO A CA 1
ATOM 621 C C . PRO A 1 85 ? 24.325 -14.844 -17.827 1.00 45.47 85 PRO A C 1
ATOM 623 O O . PRO A 1 85 ? 24.036 -13.921 -17.076 1.00 45.47 85 PRO A O 1
ATOM 626 N N . GLY A 1 86 ? 24.681 -16.041 -17.358 1.00 49.06 86 GLY A N 1
ATOM 627 C CA . GLY A 1 86 ? 24.840 -16.343 -15.934 1.00 49.06 86 GLY A CA 1
ATOM 628 C C . GLY A 1 86 ? 24.422 -17.748 -15.500 1.00 49.06 86 GLY A C 1
ATOM 629 O O . GLY A 1 86 ? 24.751 -18.137 -14.383 1.00 49.06 86 GLY A O 1
ATOM 630 N N . LEU A 1 87 ? 23.747 -18.537 -16.346 1.00 41.81 87 LEU A N 1
ATOM 631 C CA . LEU A 1 87 ? 23.509 -19.951 -16.041 1.00 41.81 87 LEU A CA 1
ATOM 632 C C . LEU A 1 87 ? 24.580 -20.801 -16.742 1.00 41.81 87 LEU A C 1
ATOM 634 O O . LEU A 1 87 ? 24.731 -20.670 -17.960 1.00 41.81 87 LEU A O 1
ATOM 638 N N . PRO A 1 88 ? 25.331 -21.664 -16.029 1.00 41.75 88 PRO A N 1
ATOM 639 C CA . PRO A 1 88 ? 26.244 -22.583 -16.694 1.00 41.75 88 PRO A CA 1
ATOM 640 C C . PRO A 1 88 ? 25.451 -23.455 -17.680 1.00 41.75 88 PRO A C 1
ATOM 642 O O . PRO A 1 88 ? 24.319 -23.846 -17.371 1.00 41.75 88 PRO A O 1
ATOM 645 N N . PRO A 1 89 ? 26.003 -23.753 -18.872 1.00 53.00 89 PRO A N 1
ATOM 646 C CA . PRO A 1 89 ? 25.296 -24.555 -19.858 1.00 53.00 89 PRO A CA 1
ATOM 647 C C . PRO A 1 89 ? 24.903 -25.905 -19.243 1.00 53.00 89 PRO A C 1
ATOM 649 O O . PRO A 1 89 ? 25.667 -26.455 -18.438 1.00 53.00 89 PRO A O 1
ATOM 652 N N . PRO A 1 90 ? 23.730 -26.459 -19.603 1.00 55.38 90 PRO A N 1
ATOM 653 C CA . PRO A 1 90 ? 23.300 -27.746 -19.081 1.00 55.38 90 PRO A CA 1
ATOM 654 C C . PRO A 1 90 ? 24.379 -28.785 -19.391 1.00 55.38 90 PRO A C 1
ATOM 656 O O . PRO A 1 90 ? 24.775 -28.966 -20.547 1.00 55.38 90 PRO A O 1
ATOM 659 N N . ARG A 1 91 ? 24.898 -29.446 -18.347 1.00 60.25 91 ARG A N 1
ATOM 660 C CA . ARG A 1 91 ? 25.893 -30.511 -18.506 1.00 60.25 91 ARG A CA 1
ATOM 661 C C . ARG A 1 91 ? 25.285 -31.570 -19.420 1.00 60.25 91 ARG A C 1
ATOM 663 O O . ARG A 1 91 ? 24.258 -32.151 -19.078 1.00 60.25 91 ARG A O 1
ATOM 670 N N . ARG A 1 92 ? 25.903 -31.803 -20.587 1.00 53.56 92 ARG A N 1
ATOM 671 C CA . ARG A 1 92 ? 25.511 -32.887 -21.500 1.00 53.56 92 ARG A CA 1
ATOM 672 C C . ARG A 1 92 ? 25.398 -34.168 -20.679 1.00 53.56 92 ARG A C 1
ATOM 674 O O . ARG A 1 92 ? 26.402 -34.629 -20.138 1.00 53.56 92 ARG A O 1
ATOM 681 N N . ALA A 1 93 ? 24.196 -34.733 -20.597 1.00 56.06 93 ALA A N 1
ATOM 682 C CA . ALA A 1 93 ? 24.019 -36.071 -20.063 1.00 56.06 93 ALA A CA 1
ATOM 683 C C . ALA A 1 93 ? 24.898 -37.003 -20.906 1.00 56.06 93 ALA A C 1
ATOM 685 O O . ALA A 1 93 ? 24.681 -37.157 -22.112 1.00 56.06 93 ALA A O 1
ATOM 686 N N . ARG A 1 94 ? 25.950 -37.564 -20.298 1.00 51.84 94 ARG A N 1
ATOM 687 C CA . ARG A 1 94 ? 26.694 -38.663 -20.908 1.00 51.84 94 ARG A CA 1
ATOM 688 C C . ARG A 1 94 ? 25.673 -39.771 -21.131 1.00 51.84 94 ARG A C 1
ATOM 690 O O . ARG A 1 94 ? 25.147 -40.313 -20.167 1.00 51.84 94 ARG A O 1
ATOM 697 N N . ARG A 1 95 ? 25.369 -40.073 -22.396 1.00 44.53 95 ARG A N 1
ATOM 698 C CA . ARG A 1 95 ? 24.664 -41.305 -22.746 1.00 44.53 95 ARG A CA 1
ATOM 699 C C . ARG A 1 95 ? 25.508 -42.453 -22.198 1.00 44.53 95 ARG A C 1
ATOM 701 O O . ARG A 1 95 ? 26.643 -42.634 -22.640 1.00 44.53 95 ARG A O 1
ATOM 708 N N . ALA A 1 96 ? 24.982 -43.140 -21.189 1.00 48.31 96 ALA A N 1
ATOM 709 C CA . ALA A 1 96 ? 25.495 -44.436 -20.792 1.00 48.31 96 ALA A CA 1
ATOM 710 C C . ALA A 1 96 ? 25.367 -45.363 -22.008 1.00 48.31 96 ALA A C 1
ATOM 712 O O . ALA A 1 96 ? 24.350 -45.329 -22.708 1.00 48.31 96 ALA A O 1
ATOM 713 N N . ARG A 1 97 ? 26.467 -46.050 -22.309 1.00 50.56 97 ARG A N 1
ATOM 714 C CA . ARG A 1 97 ? 26.518 -47.135 -23.287 1.00 50.56 97 ARG A CA 1
ATOM 715 C C . ARG A 1 97 ? 25.814 -48.357 -22.724 1.00 50.56 97 ARG A C 1
ATOM 717 O O . ARG A 1 97 ? 25.836 -48.492 -21.481 1.00 50.56 97 ARG A O 1
#

Sequence (97 aa):
MATLEGLPACVPVTTSLVAAELAVRRLGHGRGARMRFEQDEVTLLGGVRHGLSLGSPVAVTVGNSEWRGSRERVLTPRGPSAAHPGLPPPRRARRAR

Radius of gyration: 20.71 Å; chains: 1; bounding box: 38×55×43 Å

Secondary structure (DSSP, 8-state):
-EEE-SPPEEEE--HHHHHHHHHHTT-STT--GGGGT--EEEEEEESEETTEEESSPEEEEEEETTHHHHHHHHHS---S----TTSPPPPP-----